Protein AF-A0A3N5HFX5-F1 (afdb_monomer)

Foldseek 3Di:
DVVVLVVLLVVLVVLLVVLVVVLVVLVVVQVVCVVVVHHLPCSVVVSVVSVVVSVVSVVVSCVSVVVPDDDVVVLVPDDPVVSVVVVVVVVVVVVVVVVVCVVVVVVVLVVQVPPADPSGRPHGPND

Radius of gyration: 19.96 Å; Cα contacts (8 Å, |Δi|>4): 68; chains: 1; bounding box: 43×32×56 Å

Mean predicted aligned error: 6.51 Å

pLDDT: mean 88.21, std 6.97, range [56.91, 97.56]

Sequence (127 aa):
MLKLRRLYESALEWIVIVLMTVLAVEVTVGVVFRTIGDSLVWYDEVASILLAWLTFYGSAYAAAKRGHISCPELVAMMAPGPRLAVTILVEVLVIGFFALLGVIGWQVLEVLATDTLVSLPSVPVSF

Secondary structure (DSSP, 8-state):
-HHHHHHHHHHHHHHHHHHHHHHHHHHHHHHHHHHHT---TTHHHHHHHHHHHHHHHHHHHHHHTT-S---HHHHHTS-HHHHHHHHHHHHHHHHHHHHHHHHHHHHHHHHGGG-B-SS-TTSBTT-

Structure (mmCIF, N/CA/C/O backbone):
data_AF-A0A3N5HFX5-F1
#
_entry.id   AF-A0A3N5HFX5-F1
#
loop_
_atom_site.group_PDB
_atom_site.id
_atom_site.type_symbol
_atom_site.label_atom_id
_atom_site.label_alt_id
_atom_site.label_comp_id
_atom_site.label_asym_id
_atom_site.label_entity_id
_atom_site.label_seq_id
_atom_site.pdbx_PDB_ins_code
_atom_site.Cartn_x
_atom_site.Cartn_y
_atom_site.Cartn_z
_atom_site.occupancy
_atom_site.B_iso_or_equiv
_atom_site.auth_seq_id
_atom_site.auth_comp_id
_atom_site.auth_asym_id
_atom_site.auth_atom_id
_atom_site.pdbx_PDB_model_num
ATOM 1 N N . MET A 1 1 ? -24.684 7.394 3.304 1.00 61.44 1 MET A N 1
ATOM 2 C CA . MET A 1 1 ? -23.514 6.715 3.913 1.00 61.44 1 MET A CA 1
ATOM 3 C C . MET A 1 1 ? -23.185 5.381 3.235 1.00 61.44 1 MET A C 1
ATOM 5 O O . MET A 1 1 ? -22.070 5.240 2.756 1.00 61.44 1 MET A O 1
ATOM 9 N N . LEU A 1 2 ? -24.134 4.444 3.080 1.00 73.25 2 LEU A N 1
ATOM 10 C CA . LEU A 1 2 ? -23.868 3.138 2.435 1.00 73.25 2 LEU A CA 1
ATOM 11 C C . LEU A 1 2 ? -23.399 3.222 0.967 1.00 73.25 2 LEU A C 1
ATOM 13 O O . LEU A 1 2 ? -22.537 2.447 0.569 1.00 73.25 2 LEU A O 1
ATOM 17 N N . LYS A 1 3 ? -23.918 4.172 0.172 1.00 84.44 3 LYS A N 1
ATOM 18 C CA . LYS A 1 3 ? -23.484 4.371 -1.227 1.00 84.44 3 LYS A CA 1
ATOM 19 C C . LYS A 1 3 ? -22.012 4.789 -1.338 1.00 84.44 3 LYS A C 1
ATOM 21 O O . LYS A 1 3 ? -21.301 4.239 -2.166 1.00 84.44 3 LYS A O 1
ATOM 26 N N . LEU A 1 4 ? -21.557 5.707 -0.479 1.00 90.00 4 LEU A N 1
ATOM 27 C CA . LEU A 1 4 ? -20.175 6.200 -0.486 1.00 90.00 4 LEU A CA 1
ATOM 28 C C . LEU A 1 4 ? -19.188 5.101 -0.087 1.00 90.00 4 LEU A C 1
ATOM 30 O O . LEU A 1 4 ? -18.173 4.916 -0.745 1.00 90.00 4 LEU A O 1
ATOM 34 N N . ARG A 1 5 ? -19.530 4.323 0.946 1.00 87.62 5 ARG A N 1
ATOM 35 C CA . ARG A 1 5 ? -18.710 3.189 1.377 1.00 87.62 5 ARG A CA 1
ATOM 36 C C . ARG A 1 5 ? -18.582 2.123 0.285 1.00 87.62 5 ARG A C 1
ATOM 38 O O . ARG A 1 5 ? -17.480 1.672 0.016 1.00 87.62 5 ARG A O 1
ATOM 45 N N . ARG A 1 6 ? -19.688 1.761 -0.376 1.00 88.44 6 ARG A N 1
ATOM 46 C CA . ARG A 1 6 ? -19.660 0.801 -1.494 1.00 88.44 6 ARG A CA 1
ATOM 47 C C . ARG A 1 6 ? -18.853 1.315 -2.683 1.00 88.44 6 ARG A C 1
ATOM 49 O O . ARG A 1 6 ? -18.142 0.535 -3.300 1.00 88.44 6 ARG A O 1
ATOM 56 N N . LEU A 1 7 ? -18.960 2.607 -2.992 1.00 92.56 7 LEU A N 1
ATOM 57 C CA . LEU A 1 7 ? -18.168 3.224 -4.053 1.00 92.56 7 LEU A CA 1
ATOM 58 C C . LEU A 1 7 ? -16.670 3.164 -3.728 1.00 92.56 7 LEU A C 1
ATOM 60 O O . LEU A 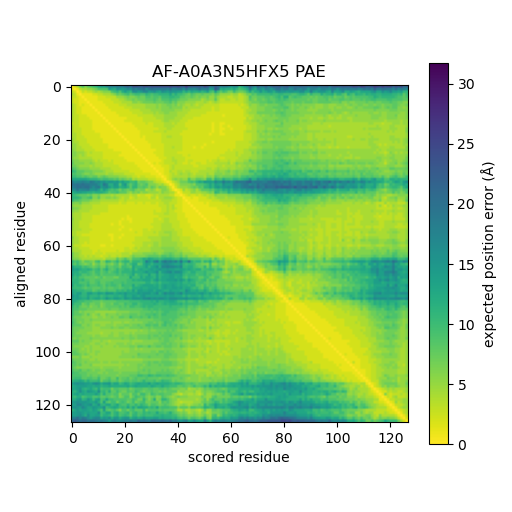1 7 ? -15.890 2.757 -4.578 1.00 92.56 7 LEU A O 1
ATOM 64 N N . TYR A 1 8 ? -16.288 3.514 -2.498 1.00 91.88 8 TYR A N 1
ATOM 65 C CA . TYR A 1 8 ? -14.904 3.438 -2.028 1.00 91.88 8 TYR A CA 1
ATOM 66 C C . TYR A 1 8 ? -14.349 2.009 -2.084 1.00 91.88 8 TYR A C 1
ATOM 68 O O . TYR A 1 8 ? -13.281 1.790 -2.648 1.00 91.88 8 TYR A O 1
ATOM 76 N N . GLU A 1 9 ? -15.097 1.031 -1.565 1.00 92.69 9 GLU A N 1
ATOM 77 C CA . GLU A 1 9 ? -14.712 -0.384 -1.616 1.00 92.69 9 GLU A CA 1
ATOM 78 C C . GLU A 1 9 ? -14.556 -0.878 -3.060 1.00 92.69 9 GLU A C 1
ATOM 80 O O . GLU A 1 9 ? -13.568 -1.534 -3.366 1.00 92.69 9 GLU A O 1
ATOM 85 N N . SER A 1 10 ? -15.485 -0.527 -3.955 1.00 93.38 10 SER A N 1
ATOM 86 C CA . SER A 1 10 ? -15.426 -0.934 -5.363 1.00 93.38 10 SER A CA 1
ATOM 87 C C . SER A 1 10 ? -14.284 -0.257 -6.125 1.00 93.38 10 SER A C 1
ATOM 89 O O . SER A 1 10 ? -13.651 -0.898 -6.958 1.00 93.38 10 SER A O 1
ATOM 91 N N . ALA A 1 11 ? -13.985 1.012 -5.837 1.00 95.12 11 ALA A N 1
ATOM 92 C CA . ALA A 1 11 ? -12.851 1.710 -6.436 1.00 95.12 11 ALA A CA 1
ATOM 93 C C . ALA A 1 11 ? -11.519 1.065 -6.023 1.00 95.12 11 ALA A C 1
ATOM 95 O O . ALA A 1 11 ? -10.695 0.764 -6.881 1.00 95.12 11 ALA A O 1
ATOM 96 N N . LEU A 1 12 ? -11.339 0.796 -4.726 1.00 94.31 12 LEU A N 1
ATOM 97 C CA . LEU A 1 12 ? -10.178 0.073 -4.202 1.00 94.31 12 LEU A CA 1
ATOM 98 C C . LEU A 1 12 ? -10.037 -1.319 -4.818 1.00 94.31 12 LEU A C 1
ATOM 100 O O . LEU A 1 12 ? -8.942 -1.705 -5.210 1.00 94.31 12 LEU A O 1
ATOM 104 N N . GLU A 1 13 ? -11.142 -2.056 -4.923 1.00 95.25 13 GLU A N 1
ATOM 105 C CA . GLU A 1 13 ? -11.172 -3.384 -5.534 1.00 95.25 13 GLU A CA 1
ATOM 106 C C . GLU A 1 13 ? -10.660 -3.343 -6.977 1.00 95.25 13 GLU A C 1
ATOM 108 O O . GLU A 1 13 ? -9.744 -4.086 -7.326 1.00 95.25 13 GLU A O 1
ATOM 113 N N . TRP A 1 14 ? -11.180 -2.424 -7.796 1.00 97.12 14 TRP A N 1
ATOM 114 C CA . TRP A 1 14 ? -10.726 -2.253 -9.176 1.00 97.12 14 TRP A CA 1
ATOM 115 C C . TRP A 1 14 ? -9.261 -1.823 -9.271 1.00 97.12 14 TRP A C 1
ATOM 117 O O . TRP A 1 14 ? -8.533 -2.368 -10.096 1.00 97.12 14 TRP A O 1
ATOM 127 N N . ILE A 1 15 ? -8.807 -0.900 -8.416 1.00 96.25 15 ILE A N 1
ATOM 128 C CA . ILE A 1 15 ? -7.400 -0.473 -8.367 1.00 96.25 15 ILE A CA 1
ATOM 129 C C . ILE A 1 15 ? -6.486 -1.667 -8.068 1.00 96.25 15 ILE A C 1
ATOM 131 O O . ILE A 1 15 ? -5.503 -1.877 -8.773 1.00 96.25 15 ILE A O 1
ATOM 135 N N 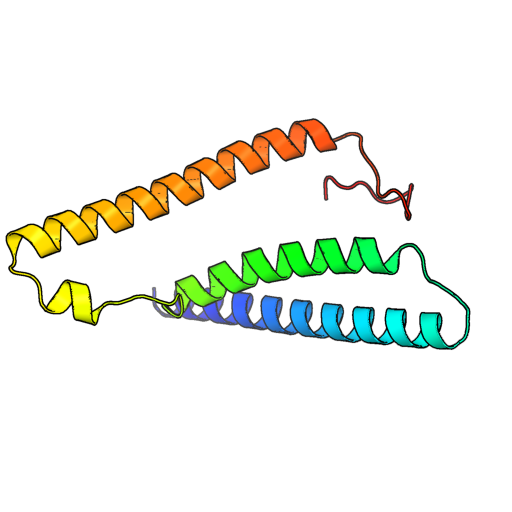. VAL A 1 16 ? -6.827 -2.482 -7.067 1.00 96.06 16 VAL A N 1
ATOM 136 C CA . VAL A 1 16 ? -6.041 -3.663 -6.680 1.00 96.06 16 VAL A CA 1
ATOM 137 C C . VAL A 1 16 ? -6.029 -4.713 -7.789 1.00 96.06 16 VAL A C 1
ATOM 139 O O . VAL A 1 16 ? -4.972 -5.266 -8.079 1.00 96.06 16 VAL A O 1
ATOM 142 N N . ILE A 1 17 ? -7.166 -4.971 -8.443 1.00 97.00 17 ILE A N 1
ATOM 143 C CA . ILE A 1 17 ? -7.242 -5.909 -9.575 1.00 97.00 17 ILE A CA 1
ATOM 144 C C . ILE A 1 17 ? -6.341 -5.443 -10.721 1.00 97.00 17 ILE A C 1
ATOM 146 O O . ILE A 1 17 ? -5.587 -6.247 -11.272 1.00 97.00 17 ILE A O 1
ATOM 150 N N . VAL A 1 18 ? -6.391 -4.154 -11.068 1.00 97.44 18 VAL A N 1
ATOM 151 C CA . VAL A 1 18 ? -5.555 -3.581 -12.129 1.00 97.44 18 VAL A CA 1
ATOM 152 C C . VAL A 1 18 ? -4.080 -3.677 -11.754 1.00 97.44 18 VAL A C 1
ATOM 154 O O . VAL A 1 18 ? -3.311 -4.229 -12.533 1.00 97.44 18 VAL A O 1
ATOM 157 N N . LEU A 1 19 ? -3.688 -3.231 -10.557 1.00 96.06 19 LEU A N 1
ATOM 158 C CA . LEU A 1 19 ? -2.301 -3.300 -10.086 1.00 96.06 19 LEU A CA 1
ATOM 159 C C . LEU A 1 19 ? -1.767 -4.735 -10.069 1.00 96.06 19 LEU A C 1
ATOM 161 O O . LEU A 1 19 ? -0.677 -4.983 -10.570 1.00 96.06 19 LEU A O 1
ATOM 165 N N . MET A 1 20 ? -2.548 -5.688 -9.553 1.00 96.81 20 MET A N 1
ATOM 166 C CA . MET A 1 20 ? -2.182 -7.105 -9.529 1.00 96.81 20 MET A CA 1
ATOM 167 C C . MET A 1 20 ? -1.997 -7.662 -10.943 1.00 96.81 20 MET A C 1
ATOM 169 O O . MET A 1 20 ? -1.037 -8.379 -11.208 1.00 96.81 20 MET A O 1
ATOM 173 N N . THR A 1 21 ? -2.909 -7.326 -11.858 1.00 97.56 21 THR A N 1
ATOM 174 C CA . THR A 1 21 ? -2.844 -7.794 -13.248 1.00 97.56 21 THR A CA 1
ATOM 175 C C . THR A 1 21 ? -1.631 -7.210 -13.962 1.00 97.56 21 THR A C 1
ATOM 177 O O . THR A 1 21 ? -0.902 -7.947 -14.620 1.00 97.56 21 THR A O 1
ATOM 180 N N . VAL A 1 22 ? -1.392 -5.904 -13.810 1.00 96.69 22 VAL A N 1
ATOM 181 C CA . VAL A 1 22 ? -0.242 -5.217 -14.407 1.00 96.69 22 VAL A CA 1
ATOM 182 C C . VAL A 1 22 ? 1.052 -5.811 -13.869 1.00 96.69 22 VAL A C 1
ATOM 184 O O . VAL A 1 22 ? 1.865 -6.249 -14.673 1.00 96.69 22 VAL A O 1
ATOM 187 N N . LEU A 1 23 ? 1.200 -5.930 -12.546 1.00 95.44 23 LEU A N 1
ATOM 188 C CA . LEU A 1 23 ? 2.378 -6.531 -11.921 1.00 95.44 23 LEU A CA 1
ATOM 189 C C . LEU A 1 23 ? 2.611 -7.966 -12.420 1.00 95.44 23 LEU A C 1
ATOM 191 O O . LEU A 1 23 ? 3.721 -8.314 -12.803 1.00 95.44 23 LEU A O 1
ATOM 195 N N . ALA A 1 24 ? 1.572 -8.803 -12.476 1.00 96.12 24 ALA A N 1
ATOM 196 C CA . ALA A 1 24 ? 1.703 -10.182 -12.947 1.00 96.12 24 ALA A CA 1
ATOM 197 C C . ALA A 1 24 ? 2.144 -10.269 -14.419 1.00 96.12 24 ALA A C 1
ATOM 199 O O . ALA A 1 24 ? 2.997 -11.092 -14.764 1.00 96.12 24 ALA A O 1
ATOM 200 N N . VAL A 1 25 ? 1.576 -9.428 -15.290 1.00 96.00 25 VAL A N 1
ATOM 201 C CA . VAL A 1 25 ? 1.966 -9.351 -16.705 1.00 96.00 25 VAL A CA 1
ATOM 202 C C . VAL A 1 25 ? 3.405 -8.878 -16.829 1.00 96.00 25 VAL A C 1
ATOM 204 O O . VAL A 1 25 ? 4.190 -9.505 -17.535 1.00 96.00 25 VAL A O 1
ATOM 207 N N . GLU A 1 26 ? 3.755 -7.812 -16.122 1.00 94.00 26 GLU A N 1
ATOM 208 C CA . GLU A 1 26 ? 5.090 -7.237 -16.125 1.00 94.00 26 GLU A CA 1
ATOM 209 C C . GLU A 1 26 ? 6.133 -8.285 -15.713 1.00 94.00 26 GLU A C 1
ATOM 211 O O . GLU A 1 26 ? 7.082 -8.535 -16.457 1.00 94.00 26 GLU A O 1
ATOM 216 N N . VAL A 1 27 ? 5.883 -8.996 -14.604 1.00 92.94 27 VAL A N 1
ATOM 217 C CA . VAL A 1 27 ? 6.750 -10.075 -14.104 1.00 92.94 27 VAL A CA 1
ATOM 218 C C . VAL A 1 27 ? 6.906 -11.196 -15.103 1.00 92.94 27 VAL A C 1
ATOM 220 O O . VAL A 1 27 ? 8.016 -11.669 -15.354 1.00 92.94 27 VAL A O 1
ATOM 223 N N . THR A 1 28 ? 5.805 -11.596 -15.726 1.00 93.62 28 THR A N 1
ATOM 224 C CA . THR A 1 28 ? 5.836 -12.633 -16.752 1.00 93.62 28 THR A CA 1
ATOM 225 C C . THR A 1 28 ? 6.687 -12.197 -17.945 1.00 93.62 28 THR A C 1
ATOM 227 O O . THR A 1 28 ? 7.515 -12.975 -18.419 1.00 93.62 28 THR A O 1
ATOM 230 N N . VAL A 1 29 ? 6.543 -10.950 -18.405 1.00 92.06 29 VAL A N 1
ATOM 231 C CA . VAL A 1 29 ? 7.347 -10.391 -19.501 1.00 92.06 29 VAL A CA 1
ATOM 232 C C . VAL A 1 29 ? 8.826 -10.354 -19.117 1.00 92.06 29 VAL A C 1
ATOM 234 O O . VAL A 1 29 ? 9.657 -10.855 -19.875 1.00 92.06 29 VAL A O 1
ATOM 237 N N . GLY A 1 30 ? 9.160 -9.845 -17.930 1.00 89.12 30 GLY A N 1
ATOM 238 C CA . GLY A 1 30 ? 10.534 -9.801 -17.431 1.00 89.12 30 GLY A CA 1
ATOM 239 C C . GLY A 1 30 ? 11.198 -11.180 -17.406 1.00 89.12 30 GLY A C 1
ATOM 240 O O . GLY A 1 30 ? 12.333 -11.338 -17.865 1.00 89.12 30 GLY A O 1
ATOM 241 N N . VAL A 1 31 ? 10.471 -12.206 -16.950 1.00 90.62 31 VAL A N 1
ATOM 242 C CA . VAL A 1 31 ? 10.951 -13.597 -16.942 1.00 90.62 31 VAL A CA 1
ATOM 243 C C . VAL A 1 31 ? 11.148 -14.130 -18.363 1.00 90.62 31 VAL A C 1
ATOM 245 O O . VAL A 1 31 ? 12.201 -14.699 -18.645 1.00 90.62 31 VAL A O 1
ATOM 248 N N . VAL A 1 32 ? 10.190 -13.927 -19.273 1.00 91.56 32 VAL A N 1
ATOM 249 C CA . VAL A 1 32 ? 10.290 -14.407 -20.665 1.00 91.56 32 VAL A CA 1
ATOM 250 C C . VAL A 1 32 ? 11.512 -13.819 -21.362 1.00 91.56 32 VAL A C 1
ATOM 252 O O . VAL A 1 32 ? 12.315 -14.569 -21.917 1.00 91.56 32 VAL A O 1
ATOM 255 N N . PHE A 1 33 ? 11.708 -12.505 -21.290 1.00 88.75 33 PHE A N 1
ATOM 256 C CA . PHE A 1 33 ? 12.884 -11.877 -21.889 1.00 88.75 33 PHE A CA 1
ATOM 257 C C . PHE A 1 33 ? 14.174 -12.435 -21.287 1.00 88.75 33 PHE A C 1
ATOM 259 O O . PHE A 1 33 ? 15.060 -12.873 -22.026 1.00 88.75 33 PHE A O 1
ATOM 266 N N . ARG A 1 34 ? 14.229 -12.563 -19.954 1.00 87.81 34 ARG A N 1
ATOM 267 C CA . ARG A 1 34 ? 15.397 -13.118 -19.263 1.00 87.81 34 ARG A CA 1
ATOM 268 C C . ARG A 1 34 ? 15.727 -14.546 -19.698 1.00 87.81 34 ARG A C 1
ATOM 270 O O . ARG A 1 34 ? 16.902 -14.899 -19.744 1.00 87.81 34 ARG A O 1
ATOM 277 N N . THR A 1 35 ? 14.727 -15.358 -20.047 1.00 86.88 35 THR A N 1
ATOM 278 C CA . THR A 1 35 ? 14.959 -16.714 -20.576 1.00 86.88 35 THR A CA 1
ATOM 279 C C . THR A 1 35 ? 15.514 -16.742 -22.002 1.00 86.88 35 THR A C 1
ATOM 281 O O . THR A 1 35 ? 16.186 -17.705 -22.358 1.00 86.88 35 THR A O 1
ATOM 284 N N . ILE A 1 36 ? 15.279 -15.699 -22.805 1.00 89.69 36 ILE A N 1
ATOM 285 C CA . ILE A 1 36 ? 15.748 -15.597 -24.201 1.00 89.69 36 ILE A CA 1
ATOM 286 C C . ILE A 1 36 ? 17.167 -14.991 -24.277 1.00 89.69 36 ILE A C 1
ATOM 288 O O . ILE A 1 36 ? 17.814 -15.047 -25.320 1.00 89.69 36 ILE A O 1
ATOM 292 N N . GLY A 1 37 ? 17.697 -14.496 -23.154 1.00 81.62 37 GLY A N 1
ATOM 293 C CA . GLY A 1 37 ? 19.054 -13.950 -23.040 1.00 81.62 37 GLY A CA 1
ATOM 294 C C . GLY A 1 37 ? 19.113 -12.422 -23.014 1.00 81.62 37 GLY A C 1
ATOM 295 O O . GLY A 1 37 ? 20.176 -11.874 -22.735 1.00 81.62 37 GLY A O 1
ATOM 296 N N . ASP A 1 38 ? 17.977 -11.748 -23.210 1.00 76.25 38 ASP A N 1
ATOM 297 C CA . ASP A 1 38 ? 17.846 -10.297 -23.073 1.00 76.25 38 ASP A CA 1
ATOM 298 C C . ASP A 1 38 ? 17.275 -9.947 -21.693 1.00 76.25 38 ASP A C 1
ATOM 300 O O . ASP A 1 38 ? 16.238 -10.457 -21.285 1.00 76.25 38 ASP A O 1
ATOM 304 N N . SER A 1 39 ? 17.913 -9.054 -20.937 1.00 75.06 39 SER A N 1
ATOM 305 C CA . SER A 1 39 ? 17.358 -8.585 -19.659 1.00 75.06 39 SER A CA 1
ATOM 306 C C . SER A 1 39 ? 16.882 -7.142 -19.765 1.00 75.06 39 SER A C 1
ATOM 308 O O . SER A 1 39 ? 17.703 -6.239 -19.934 1.00 75.06 39 SER A O 1
ATOM 310 N N . LEU A 1 40 ? 15.578 -6.906 -19.593 1.00 79.75 40 LEU A N 1
ATOM 311 C CA . LEU A 1 40 ? 15.076 -5.555 -19.345 1.00 79.75 40 LEU A CA 1
ATOM 312 C C . LEU A 1 40 ? 15.496 -5.143 -17.935 1.00 79.75 40 LEU A C 1
ATOM 314 O O . LEU A 1 40 ? 14.948 -5.629 -16.953 1.00 79.75 40 LEU A O 1
ATOM 318 N N . VAL A 1 41 ? 16.490 -4.264 -17.845 1.00 80.94 41 VAL A N 1
ATOM 319 C CA . VAL A 1 41 ? 17.066 -3.827 -16.563 1.00 80.94 41 VAL A CA 1
ATOM 320 C C . VAL A 1 41 ? 16.037 -3.064 -15.717 1.00 80.94 41 VAL A C 1
ATOM 322 O O . VAL A 1 41 ? 15.993 -3.231 -14.507 1.00 80.94 41 VAL A O 1
ATOM 325 N N . TRP A 1 42 ? 15.144 -2.308 -16.359 1.00 85.56 42 TRP A N 1
ATOM 326 C CA . TRP A 1 42 ? 14.128 -1.489 -15.687 1.00 85.56 42 TRP A CA 1
ATOM 327 C C . TRP A 1 42 ? 12.953 -2.271 -15.097 1.00 85.56 42 TRP A C 1
ATOM 329 O O . TRP A 1 42 ? 12.234 -1.739 -14.255 1.00 85.56 42 TRP A O 1
ATOM 339 N N . TYR A 1 43 ? 12.736 -3.509 -15.541 1.00 87.88 43 TYR A N 1
ATOM 340 C CA . TYR A 1 43 ? 11.568 -4.292 -15.147 1.00 87.88 43 TYR A CA 1
ATOM 341 C C . TYR A 1 43 ? 11.539 -4.558 -13.625 1.00 87.88 43 TYR A C 1
ATOM 343 O O . TYR A 1 43 ? 10.487 -4.494 -13.002 1.00 87.88 43 TYR A O 1
ATOM 351 N N . ASP A 1 44 ? 12.695 -4.798 -12.999 1.00 84.94 44 ASP A N 1
ATOM 352 C CA . ASP A 1 44 ? 12.761 -5.060 -11.553 1.00 84.94 44 ASP A CA 1
ATOM 353 C C . ASP A 1 44 ? 12.356 -3.828 -10.719 1.00 84.94 44 ASP A C 1
ATOM 355 O O . ASP A 1 44 ? 11.609 -3.936 -9.745 1.00 84.94 44 ASP A O 1
ATOM 359 N N . GLU A 1 45 ? 12.768 -2.633 -11.155 1.00 88.75 45 GLU A N 1
ATOM 360 C CA . GLU A 1 45 ? 12.412 -1.372 -10.498 1.00 88.75 45 GLU A CA 1
ATOM 361 C C . GLU A 1 45 ? 10.918 -1.074 -10.617 1.00 88.75 45 GLU A C 1
ATOM 363 O O . GLU A 1 45 ? 10.269 -0.746 -9.621 1.00 88.75 45 GLU A O 1
ATOM 368 N N . VAL A 1 46 ? 10.352 -1.225 -11.815 1.00 90.12 46 VAL A N 1
ATOM 369 C CA . VAL A 1 46 ? 8.929 -0.959 -12.052 1.00 90.12 46 VAL A CA 1
ATOM 370 C C . VAL A 1 46 ? 8.055 -1.975 -11.306 1.00 90.12 46 VAL A C 1
ATOM 372 O O . VAL A 1 46 ? 7.107 -1.564 -10.628 1.00 90.12 46 VAL A O 1
ATOM 375 N N . ALA A 1 47 ? 8.442 -3.253 -11.284 1.00 91.81 47 ALA A N 1
ATOM 376 C CA . ALA A 1 47 ? 7.780 -4.274 -10.478 1.00 91.81 47 ALA A CA 1
ATOM 377 C C . ALA A 1 47 ? 7.831 -3.954 -8.976 1.00 91.81 47 ALA A C 1
ATOM 379 O O . ALA A 1 47 ? 6.835 -4.135 -8.270 1.00 91.81 47 ALA A O 1
ATOM 380 N N . SER A 1 48 ? 8.958 -3.437 -8.472 1.00 90.56 48 SER A N 1
ATOM 381 C CA . SER A 1 48 ? 9.094 -3.044 -7.063 1.00 90.56 48 SER A CA 1
ATOM 382 C C . SER A 1 48 ? 8.154 -1.890 -6.683 1.00 90.56 48 SER A C 1
ATOM 384 O O . SER A 1 48 ? 7.497 -1.942 -5.638 1.00 90.56 48 SER A O 1
ATOM 386 N N . ILE A 1 49 ? 8.002 -0.895 -7.565 1.00 90.69 49 ILE A N 1
ATOM 387 C CA . ILE A 1 49 ? 7.091 0.242 -7.375 1.00 90.69 49 ILE A CA 1
ATOM 388 C C . ILE A 1 49 ? 5.634 -0.221 -7.449 1.00 90.69 49 ILE A C 1
ATOM 390 O O . ILE A 1 49 ? 4.822 0.130 -6.589 1.00 90.69 49 ILE A O 1
ATOM 394 N N . LEU A 1 50 ? 5.290 -1.047 -8.439 1.00 92.75 50 LEU A N 1
ATOM 395 C CA . LEU A 1 50 ? 3.946 -1.608 -8.575 1.00 92.75 50 LEU A CA 1
ATOM 396 C C . LEU A 1 50 ? 3.570 -2.473 -7.373 1.00 92.75 50 LEU A C 1
ATOM 398 O O . LEU A 1 50 ? 2.444 -2.380 -6.883 1.00 92.75 50 LEU A O 1
ATOM 402 N N . LEU A 1 51 ? 4.508 -3.267 -6.855 1.00 94.25 51 LEU A N 1
ATOM 403 C CA . LEU A 1 51 ? 4.310 -4.055 -5.644 1.00 94.25 51 LEU A CA 1
ATOM 404 C C . LEU A 1 51 ? 4.097 -3.165 -4.412 1.00 94.25 51 LEU A C 1
ATOM 406 O O . LEU A 1 51 ? 3.225 -3.467 -3.590 1.00 94.25 51 LEU A O 1
ATOM 410 N N . ALA A 1 52 ? 4.839 -2.060 -4.283 1.00 92.44 52 ALA A N 1
ATOM 411 C CA . ALA A 1 52 ? 4.639 -1.097 -3.200 1.00 92.44 52 ALA A CA 1
ATOM 412 C C . ALA A 1 52 ? 3.219 -0.507 -3.241 1.00 92.44 52 ALA A C 1
ATOM 414 O O . ALA A 1 52 ? 2.485 -0.576 -2.250 1.00 92.44 52 ALA A O 1
ATOM 415 N N . TRP A 1 53 ? 2.777 -0.027 -4.407 1.00 93.75 53 TRP A N 1
ATOM 416 C CA . TRP A 1 53 ? 1.415 0.482 -4.599 1.00 93.75 53 TRP A CA 1
ATOM 417 C C . TRP A 1 53 ? 0.343 -0.581 -4.349 1.00 93.75 53 TRP A C 1
ATOM 419 O O . TRP A 1 53 ? -0.642 -0.316 -3.653 1.00 93.75 53 TRP A O 1
ATOM 429 N N . LEU A 1 54 ? 0.540 -1.798 -4.859 1.00 95.25 54 LEU A N 1
ATOM 430 C CA . LEU A 1 54 ? -0.358 -2.927 -4.627 1.00 95.25 54 LEU A CA 1
ATOM 431 C C . LEU A 1 54 ? -0.481 -3.251 -3.133 1.00 95.25 54 LEU A C 1
ATOM 433 O O . LEU A 1 54 ? -1.575 -3.552 -2.663 1.00 95.25 54 LEU A O 1
ATOM 437 N N . THR A 1 55 ? 0.608 -3.142 -2.372 1.00 93.19 55 THR A N 1
ATOM 438 C CA . THR A 1 55 ? 0.612 -3.386 -0.924 1.00 93.19 55 THR A CA 1
ATOM 439 C C . THR A 1 55 ? -0.181 -2.315 -0.172 1.00 93.19 55 THR A C 1
ATOM 441 O O . THR A 1 55 ? -1.007 -2.640 0.689 1.00 93.19 55 THR A O 1
ATOM 444 N N . PHE A 1 56 ? -0.007 -1.035 -0.513 1.00 91.25 56 PHE A N 1
ATOM 445 C CA . PHE A 1 56 ? -0.749 0.055 0.129 1.00 91.25 56 PHE A CA 1
ATOM 446 C C . PHE A 1 56 ? -2.244 0.024 -0.211 1.00 91.25 56 PHE A C 1
ATOM 448 O O . PHE A 1 56 ? -3.082 0.048 0.692 1.00 91.25 56 PHE A O 1
ATOM 455 N N . TYR A 1 57 ? -2.611 -0.106 -1.488 1.00 93.94 57 TYR A N 1
ATOM 456 C CA . TYR A 1 57 ? -4.024 -0.194 -1.871 1.00 93.94 57 TYR A CA 1
ATOM 457 C C . TYR A 1 57 ? -4.666 -1.518 -1.445 1.00 93.94 57 TYR A C 1
ATOM 459 O O . TYR A 1 57 ? -5.821 -1.533 -1.017 1.00 93.94 57 TYR A O 1
ATOM 467 N N . GLY A 1 58 ? -3.917 -2.621 -1.490 1.00 92.94 58 GLY A N 1
ATOM 468 C CA . GLY A 1 58 ? -4.356 -3.933 -1.021 1.00 92.94 58 GLY A CA 1
ATOM 469 C C . GLY A 1 58 ? -4.635 -3.950 0.480 1.00 92.94 58 GLY A C 1
ATOM 470 O O . GLY A 1 58 ? -5.685 -4.438 0.898 1.00 92.94 58 GLY A O 1
ATOM 471 N N . SER A 1 59 ? -3.759 -3.353 1.293 1.00 90.62 59 SER A N 1
ATOM 472 C CA . SER A 1 59 ? -3.987 -3.214 2.739 1.00 90.62 59 SER A CA 1
ATOM 473 C C . SER A 1 59 ? -5.167 -2.286 3.047 1.00 90.62 59 SER A C 1
ATOM 475 O O . SER A 1 59 ? -5.997 -2.622 3.894 1.00 90.62 59 SER A O 1
ATOM 477 N N . ALA A 1 60 ? -5.335 -1.179 2.315 1.00 91.00 60 ALA A N 1
ATOM 478 C CA . ALA A 1 60 ? -6.508 -0.312 2.447 1.00 91.00 60 ALA A CA 1
ATOM 479 C C . ALA A 1 60 ? -7.819 -1.046 2.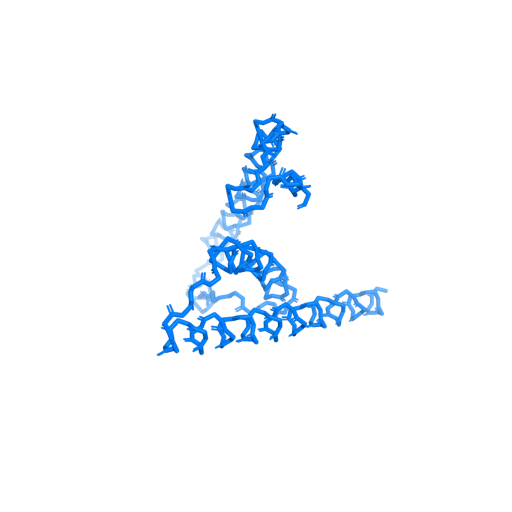095 1.00 91.00 60 ALA A C 1
ATOM 481 O O . ALA A 1 60 ? -8.800 -0.966 2.841 1.00 91.00 60 ALA A O 1
ATOM 482 N N . TYR A 1 61 ? -7.833 -1.825 1.007 1.00 92.44 61 TYR A N 1
ATOM 483 C CA . TYR A 1 61 ? -8.972 -2.663 0.625 1.00 92.44 61 TYR A CA 1
ATOM 484 C C . TYR A 1 61 ? -9.276 -3.739 1.678 1.00 92.44 61 TYR A C 1
ATOM 486 O O . TYR A 1 61 ? -10.428 -3.901 2.096 1.00 92.44 61 TYR A O 1
ATOM 494 N N . ALA A 1 62 ? -8.244 -4.429 2.174 1.00 89.50 62 ALA A N 1
ATOM 495 C CA . ALA A 1 62 ? -8.370 -5.419 3.238 1.00 89.50 62 ALA A CA 1
ATOM 496 C C . ALA A 1 62 ? -8.913 -4.796 4.533 1.00 89.50 62 ALA A C 1
ATOM 498 O O . ALA A 1 62 ? -9.793 -5.375 5.170 1.00 89.50 62 ALA A O 1
ATOM 499 N N . ALA A 1 63 ? -8.471 -3.591 4.905 1.00 86.38 63 ALA A N 1
ATOM 500 C CA . ALA A 1 63 ? -9.015 -2.855 6.044 1.00 86.38 63 ALA A CA 1
ATOM 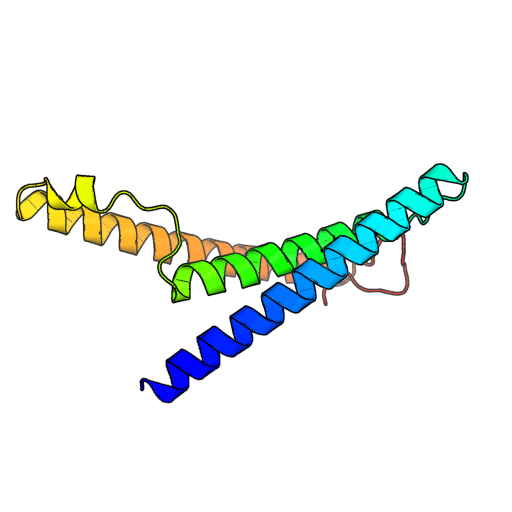501 C C . ALA A 1 63 ? -10.503 -2.517 5.851 1.00 86.38 63 ALA A C 1
ATOM 503 O O . ALA 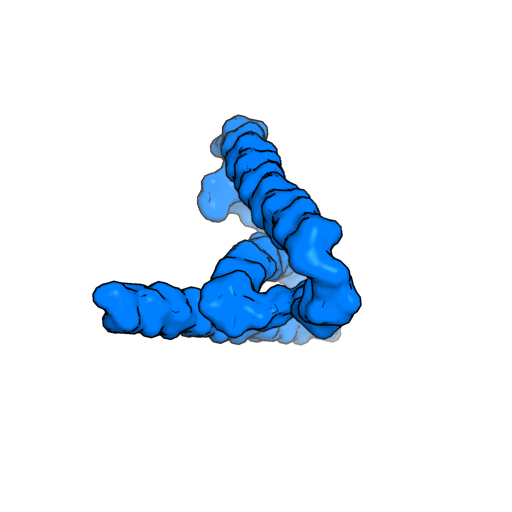A 1 63 ? -11.310 -2.776 6.747 1.00 86.38 63 ALA A O 1
ATOM 504 N N . ALA A 1 64 ? -10.894 -2.023 4.671 1.00 86.75 64 ALA A N 1
ATOM 505 C CA . ALA A 1 64 ? -12.284 -1.671 4.363 1.00 86.75 64 ALA A CA 1
ATOM 506 C C . ALA A 1 64 ? -13.239 -2.880 4.446 1.00 86.75 64 ALA A C 1
ATOM 508 O O . ALA A 1 64 ? -14.368 -2.764 4.940 1.00 86.75 64 ALA A O 1
ATOM 509 N N . LYS A 1 65 ? -12.767 -4.060 4.023 1.00 85.81 65 LYS A N 1
ATOM 510 C CA . LYS A 1 65 ? -13.502 -5.335 4.088 1.00 85.81 65 LYS A CA 1
ATOM 511 C C . LYS A 1 65 ? -13.370 -6.055 5.436 1.00 85.81 65 LYS A C 1
ATOM 513 O O . LYS A 1 65 ? -13.984 -7.104 5.604 1.00 85.81 65 LYS A O 1
ATOM 518 N N . ARG A 1 66 ? -12.614 -5.506 6.400 1.00 81.31 66 ARG A N 1
ATOM 519 C CA . ARG A 1 66 ? -12.241 -6.172 7.668 1.00 81.31 66 ARG A CA 1
ATOM 520 C C . ARG A 1 66 ? -11.559 -7.534 7.454 1.00 81.31 66 ARG A C 1
ATOM 522 O O . ARG A 1 66 ? -11.735 -8.449 8.247 1.00 81.31 66 ARG A O 1
ATOM 529 N N . GLY A 1 67 ? -10.796 -7.657 6.371 1.00 78.19 67 GLY A N 1
ATOM 530 C CA . GLY A 1 67 ? -10.052 -8.855 5.986 1.00 78.19 67 GLY A CA 1
ATOM 531 C C . GLY A 1 67 ? -8.639 -8.942 6.567 1.00 78.19 67 GLY A C 1
ATOM 532 O O . GLY A 1 67 ? -7.953 -9.926 6.311 1.00 78.19 67 GLY A O 1
ATOM 533 N N . HIS A 1 68 ? -8.184 -7.946 7.339 1.00 81.81 68 HIS A N 1
ATOM 534 C CA . HIS A 1 68 ? -6.934 -8.082 8.088 1.00 81.81 68 HIS A CA 1
ATOM 535 C C . HIS A 1 68 ? -7.059 -9.229 9.091 1.00 81.81 68 HIS A C 1
ATOM 537 O O . HIS A 1 68 ? -8.008 -9.274 9.882 1.00 81.81 68 HIS A O 1
ATOM 543 N N . ILE A 1 69 ? -6.088 -10.144 9.047 1.00 77.44 69 ILE A N 1
ATOM 544 C CA . ILE A 1 69 ? -6.011 -11.283 9.960 1.00 77.44 69 ILE A CA 1
ATOM 545 C C . ILE A 1 69 ? -6.040 -10.733 11.382 1.00 77.44 69 ILE A C 1
ATOM 547 O O . ILE A 1 69 ? -5.145 -10.016 11.821 1.00 77.44 69 ILE A O 1
ATOM 551 N N . SER A 1 70 ? -7.121 -11.041 12.077 1.00 75.69 70 SER A N 1
ATOM 552 C CA . SER A 1 70 ? -7.372 -10.618 13.442 1.00 75.69 70 SER A CA 1
ATOM 553 C C . SER A 1 70 ? -7.808 -11.839 14.238 1.00 75.69 70 SER A C 1
ATOM 555 O O . SER A 1 70 ? -8.336 -12.799 13.680 1.00 75.69 70 SER A O 1
ATOM 557 N N . CYS A 1 71 ? -7.585 -11.806 15.550 1.00 81.06 71 CYS A N 1
ATOM 558 C CA . CYS A 1 71 ? -7.999 -12.865 16.469 1.00 81.06 71 CYS A CA 1
ATOM 559 C C . CYS A 1 71 ? -9.190 -12.382 17.314 1.00 81.06 71 CYS A C 1
ATOM 561 O O . CYS A 1 71 ? -9.042 -12.200 18.526 1.00 81.06 71 CYS A O 1
ATOM 563 N N . PRO A 1 72 ? -10.367 -12.113 16.708 1.00 80.19 72 PRO A N 1
ATOM 564 C CA . PRO A 1 72 ? -11.503 -11.542 17.428 1.00 80.19 72 PRO A CA 1
ATOM 565 C C . PRO A 1 72 ? -12.016 -12.478 18.526 1.00 80.19 72 PRO A C 1
ATOM 567 O O . PRO A 1 72 ? -12.478 -12.003 19.560 1.00 80.19 72 PRO A O 1
ATOM 570 N N . GLU A 1 73 ? -11.886 -13.795 18.341 1.00 83.19 73 GLU A N 1
ATOM 571 C CA . GLU A 1 73 ? -12.298 -14.794 19.331 1.00 83.19 73 GLU A CA 1
ATOM 572 C C . GLU A 1 73 ? -11.503 -14.680 20.634 1.00 83.19 73 GLU A C 1
ATOM 574 O O . GLU A 1 73 ? -12.090 -14.711 21.713 1.00 83.19 73 GLU A O 1
ATOM 579 N N . LEU A 1 74 ? 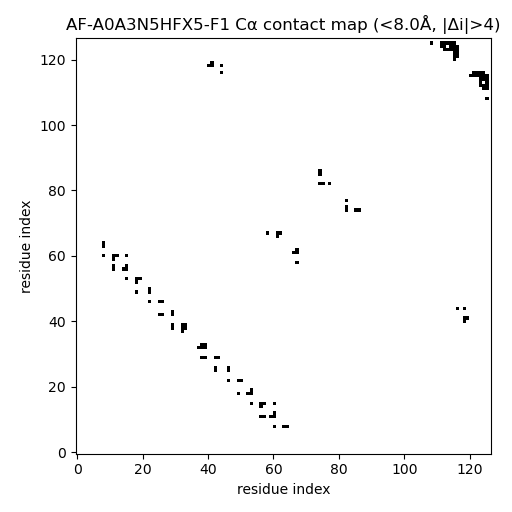-10.191 -14.434 20.551 1.00 84.38 74 LEU A N 1
ATOM 580 C CA . LEU A 1 74 ? -9.342 -14.255 21.731 1.00 84.38 74 LEU A CA 1
ATOM 581 C C . LEU A 1 74 ? -9.807 -13.061 22.577 1.00 84.38 74 LEU A C 1
ATOM 583 O O . LEU A 1 74 ? -9.874 -13.147 23.801 1.00 84.38 74 LEU A O 1
ATOM 587 N N . VAL A 1 75 ? -10.173 -11.958 21.919 1.00 84.62 75 VAL A N 1
ATOM 588 C CA . VAL A 1 75 ? -10.697 -10.754 22.581 1.00 84.62 75 VAL A CA 1
ATOM 589 C C . VAL A 1 75 ? -12.109 -10.998 23.127 1.00 84.62 75 VAL A C 1
ATOM 591 O O . VAL A 1 75 ? -12.459 -10.491 24.193 1.00 84.62 75 VAL A O 1
ATOM 594 N N . ALA A 1 76 ? -12.924 -11.798 22.435 1.00 85.50 76 ALA A N 1
ATOM 595 C CA . ALA A 1 76 ? -14.275 -12.149 22.868 1.00 85.50 76 ALA A CA 1
ATOM 596 C C . ALA A 1 76 ? -14.300 -13.048 24.118 1.00 85.50 76 ALA A C 1
ATOM 598 O O . ALA A 1 76 ? -15.241 -12.950 24.904 1.00 85.50 76 ALA A O 1
ATOM 599 N N . MET A 1 77 ? -13.268 -13.873 24.333 1.00 88.88 77 MET A N 1
ATOM 600 C CA . MET A 1 77 ? -13.120 -14.730 25.520 1.00 88.88 77 MET A CA 1
ATOM 601 C C . MET A 1 77 ? -12.717 -13.967 26.797 1.00 88.88 77 MET A C 1
ATOM 603 O O . MET A 1 77 ? -12.752 -14.532 27.889 1.00 88.88 77 MET A O 1
ATOM 607 N N . MET A 1 78 ? -12.323 -12.693 26.694 1.00 89.81 78 MET A N 1
ATOM 608 C CA . MET A 1 78 ? -11.895 -11.885 27.840 1.00 89.81 78 MET A CA 1
ATOM 609 C C . MET A 1 78 ? -13.073 -11.338 28.659 1.00 89.81 78 MET A C 1
ATOM 611 O O . MET A 1 78 ? -14.128 -10.988 28.127 1.00 89.81 78 MET A O 1
ATOM 615 N N . ALA A 1 79 ? -12.858 -11.160 29.968 1.00 90.06 79 ALA A N 1
ATOM 616 C CA . ALA A 1 79 ? -13.784 -10.431 30.834 1.00 90.06 79 ALA A CA 1
ATOM 617 C C . ALA A 1 79 ? -13.967 -8.960 30.367 1.00 90.06 79 ALA A C 1
ATOM 619 O O . ALA A 1 79 ? -13.081 -8.408 29.707 1.00 90.06 79 ALA A O 1
ATOM 620 N N . PRO A 1 80 ? -15.073 -8.277 30.731 1.00 87.00 80 PRO A N 1
ATOM 621 C CA . PRO A 1 80 ? -15.418 -6.958 30.181 1.00 87.00 80 PRO A CA 1
ATOM 622 C C . PRO A 1 80 ? -14.336 -5.878 30.356 1.00 87.00 80 PRO A C 1
ATOM 624 O O . PRO A 1 80 ? -14.119 -5.077 29.450 1.00 87.00 80 PRO A O 1
ATOM 627 N N . GLY A 1 81 ? -13.635 -5.879 31.496 1.00 90.75 81 GLY A N 1
ATOM 628 C CA . GLY A 1 81 ? -12.546 -4.942 31.801 1.00 90.75 81 GLY A CA 1
ATOM 629 C C . GLY A 1 81 ? -11.338 -5.071 30.859 1.00 90.75 81 GLY A C 1
ATOM 630 O O . GLY A 1 81 ? -11.054 -4.128 30.118 1.00 90.75 81 GLY A O 1
ATOM 631 N N . PRO A 1 82 ? -10.633 -6.222 30.832 1.00 90.19 82 PRO A N 1
ATOM 632 C CA . PRO A 1 82 ? -9.488 -6.421 29.941 1.00 90.19 82 PRO A CA 1
ATOM 633 C C . PRO A 1 82 ? -9.863 -6.328 28.458 1.00 90.19 82 PRO A C 1
ATOM 635 O O . PRO A 1 82 ? -9.070 -5.821 27.669 1.00 90.19 82 PRO A O 1
ATOM 638 N N . ARG A 1 83 ? -11.088 -6.719 28.075 1.00 89.56 83 ARG A N 1
ATOM 639 C CA . ARG A 1 83 ? -11.576 -6.576 26.696 1.00 89.56 83 ARG A CA 1
ATOM 640 C C . ARG A 1 83 ? -11.551 -5.125 26.219 1.00 89.56 83 ARG A C 1
ATOM 642 O O . ARG A 1 83 ? -11.110 -4.853 25.101 1.00 89.56 83 ARG A O 1
ATOM 649 N N . LEU A 1 84 ? -12.015 -4.193 27.055 1.00 90.75 84 LEU A N 1
ATOM 650 C CA . LEU A 1 84 ? -12.001 -2.767 26.732 1.00 90.75 84 LEU A CA 1
ATOM 651 C C . LEU A 1 84 ? -10.565 -2.243 26.617 1.00 90.75 84 LEU A C 1
ATOM 653 O O . LEU A 1 84 ? -10.241 -1.583 25.633 1.00 90.75 84 LEU A O 1
ATOM 657 N N . ALA A 1 85 ? -9.702 -2.585 27.577 1.00 92.56 85 ALA A N 1
ATOM 658 C CA . ALA A 1 85 ? -8.305 -2.152 27.575 1.00 92.56 85 ALA A CA 1
ATOM 659 C C . ALA A 1 85 ? -7.549 -2.628 26.323 1.00 92.56 85 ALA A C 1
ATOM 661 O O . ALA A 1 85 ? -6.879 -1.830 25.673 1.00 92.56 85 ALA A O 1
ATOM 662 N N . VAL A 1 86 ? -7.708 -3.901 25.941 1.00 91.38 86 VAL A N 1
ATOM 663 C CA . VAL A 1 86 ? -7.082 -4.466 24.734 1.00 91.38 86 VAL A CA 1
ATOM 664 C C . VAL A 1 86 ? -7.631 -3.815 23.468 1.00 91.38 86 VAL A C 1
ATOM 666 O O . VAL A 1 86 ? -6.857 -3.479 22.579 1.00 91.38 86 VAL A O 1
ATOM 669 N N . THR A 1 87 ? -8.944 -3.583 23.390 1.00 88.88 87 THR A N 1
ATOM 670 C CA . THR A 1 87 ? -9.552 -2.927 22.220 1.00 88.88 87 THR A CA 1
ATOM 671 C C . THR A 1 87 ? -9.001 -1.512 22.032 1.00 88.88 87 THR A C 1
ATOM 673 O O . THR A 1 87 ? -8.616 -1.147 20.925 1.00 88.88 87 THR A O 1
ATOM 676 N N . ILE A 1 88 ? -8.904 -0.733 23.116 1.00 92.88 88 ILE A N 1
ATOM 677 C CA . ILE A 1 88 ? -8.329 0.619 23.082 1.00 92.88 88 ILE A CA 1
ATOM 678 C C . ILE A 1 88 ? -6.852 0.565 22.689 1.00 92.88 88 ILE A C 1
ATOM 680 O O . ILE A 1 88 ? -6.420 1.346 21.848 1.00 92.88 88 ILE A O 1
ATOM 684 N N . LEU A 1 89 ? -6.082 -0.362 23.266 1.00 93.50 89 LEU A N 1
ATOM 685 C CA . LEU A 1 89 ? -4.667 -0.525 22.944 1.00 93.50 89 LEU A CA 1
ATOM 686 C C . LEU A 1 89 ? -4.460 -0.821 21.455 1.00 93.50 89 LEU A C 1
ATOM 688 O O . LEU A 1 89 ? -3.612 -0.195 20.828 1.00 93.50 89 LEU A O 1
ATOM 692 N N . VAL A 1 90 ? -5.241 -1.742 20.886 1.00 89.50 90 VAL A N 1
ATOM 693 C CA . VAL A 1 90 ? -5.178 -2.075 19.457 1.00 89.50 90 VAL A CA 1
ATOM 694 C C . VAL A 1 90 ? -5.487 -0.849 18.604 1.00 89.50 90 VAL A C 1
ATOM 696 O O . VAL A 1 90 ? -4.725 -0.550 17.691 1.00 89.50 90 VAL A O 1
ATOM 699 N N . GLU A 1 91 ? -6.546 -0.104 18.923 1.00 90.00 91 GLU A N 1
ATOM 700 C CA . GLU A 1 91 ? -6.914 1.094 18.163 1.00 90.00 91 GLU A CA 1
ATOM 701 C C . GLU A 1 91 ? -5.809 2.163 18.221 1.00 90.00 91 GLU A C 1
ATOM 703 O O . GLU A 1 91 ? -5.425 2.726 17.198 1.00 90.00 91 GLU A O 1
ATOM 708 N N . VAL A 1 92 ? -5.230 2.392 19.405 1.00 95.94 92 VAL A N 1
ATOM 709 C CA . VAL A 1 92 ? -4.104 3.320 19.593 1.00 95.94 92 VAL A CA 1
ATOM 710 C C . VAL A 1 92 ? -2.879 2.874 18.797 1.00 95.94 92 VAL A C 1
ATOM 712 O O . VAL A 1 92 ? -2.232 3.710 18.168 1.00 95.94 92 VAL A O 1
ATOM 715 N N . LEU A 1 93 ? -2.564 1.577 18.783 1.00 93.38 93 LEU A N 1
ATOM 716 C CA . LEU A 1 93 ? -1.450 1.037 18.002 1.00 93.38 93 LEU A CA 1
ATOM 717 C C . LEU A 1 93 ? -1.678 1.199 16.497 1.00 93.38 93 LEU A C 1
ATOM 719 O O . LEU A 1 93 ? -0.752 1.581 15.788 1.00 93.38 93 LEU A O 1
ATOM 723 N N . VAL A 1 94 ? -2.898 0.961 16.012 1.00 88.69 94 VAL A N 1
ATOM 724 C CA . VAL A 1 94 ? -3.257 1.145 14.597 1.00 88.69 94 VAL A CA 1
ATOM 725 C C . VAL A 1 94 ? -3.131 2.615 14.194 1.00 88.69 94 VAL A C 1
ATOM 727 O O . VAL A 1 94 ? -2.488 2.922 13.191 1.00 88.69 94 VAL A O 1
ATOM 730 N N . ILE A 1 95 ? -3.680 3.535 14.992 1.00 92.50 95 ILE A N 1
ATOM 731 C CA . ILE A 1 95 ? -3.565 4.980 14.746 1.00 92.50 95 ILE A CA 1
ATOM 732 C C . ILE A 1 95 ? -2.096 5.417 14.791 1.00 92.50 95 ILE A C 1
ATOM 734 O O . ILE A 1 95 ? -1.645 6.138 13.903 1.00 92.50 95 ILE A O 1
ATOM 738 N N . GLY A 1 96 ? -1.339 4.959 15.791 1.00 95.62 96 GLY A N 1
ATOM 739 C CA . GLY A 1 96 ? 0.085 5.260 15.931 1.00 95.62 96 GLY A CA 1
ATOM 740 C C . GLY A 1 96 ? 0.911 4.755 14.749 1.00 95.62 96 GLY A C 1
ATOM 741 O O . GLY A 1 96 ? 1.765 5.480 14.247 1.00 95.62 96 GLY A O 1
ATOM 742 N N . PHE A 1 97 ? 0.616 3.553 14.254 1.00 91.06 97 PHE A N 1
ATOM 743 C CA . PHE A 1 97 ? 1.252 2.989 13.067 1.00 91.06 97 PHE A CA 1
ATOM 744 C C . PHE A 1 97 ? 0.977 3.828 11.814 1.00 91.06 97 PHE A C 1
ATOM 746 O O . PHE A 1 97 ? 1.915 4.180 11.102 1.00 91.06 97 PHE A O 1
ATOM 753 N N . PHE A 1 98 ? -0.279 4.213 11.564 1.00 90.12 98 PHE A N 1
ATOM 754 C CA . PHE A 1 98 ? -0.611 5.067 10.419 1.00 90.12 98 PHE A CA 1
ATOM 755 C C . PHE A 1 98 ? -0.012 6.473 10.532 1.00 90.12 98 PHE A C 1
ATOM 757 O O . PHE A 1 98 ? 0.447 7.017 9.530 1.00 90.12 98 PHE A O 1
ATOM 764 N N . ALA A 1 99 ? 0.033 7.050 11.736 1.00 95.25 99 ALA A N 1
ATOM 765 C CA . ALA A 1 99 ? 0.691 8.332 11.970 1.00 95.25 99 ALA A CA 1
ATOM 766 C C . ALA A 1 99 ? 2.198 8.247 11.685 1.00 95.25 99 ALA A C 1
ATOM 768 O O . ALA A 1 99 ? 2.740 9.105 10.991 1.00 95.25 99 ALA A O 1
ATOM 769 N N . LEU A 1 100 ? 2.860 7.188 12.160 1.00 95.56 100 LEU A N 1
ATOM 770 C CA . LEU A 1 100 ? 4.273 6.937 11.888 1.00 95.56 100 LEU A CA 1
ATOM 771 C C . LEU A 1 100 ? 4.529 6.758 10.389 1.00 95.56 100 LEU A C 1
ATOM 773 O O . LEU A 1 100 ? 5.426 7.404 9.858 1.00 95.56 100 LEU A O 1
ATOM 777 N N . LEU A 1 101 ? 3.723 5.950 9.692 1.00 91.00 101 LEU A N 1
ATOM 778 C CA . LEU A 1 101 ? 3.830 5.796 8.239 1.00 91.00 101 LEU A CA 1
ATOM 779 C C . LEU A 1 101 ? 3.653 7.125 7.501 1.00 91.00 101 LEU A C 1
ATOM 781 O O . LEU A 1 101 ? 4.399 7.396 6.567 1.00 91.00 101 LEU A O 1
ATOM 785 N N . GLY A 1 102 ? 2.704 7.964 7.926 1.00 91.75 102 GLY A N 1
ATOM 786 C CA . GLY A 1 102 ? 2.492 9.285 7.337 1.00 91.75 102 GLY A CA 1
ATOM 787 C C . GLY A 1 102 ? 3.699 10.209 7.511 1.00 91.75 102 GLY A C 1
ATOM 788 O O . GLY A 1 102 ? 4.125 10.847 6.553 1.00 91.75 102 GLY A O 1
ATOM 789 N N . VAL A 1 103 ? 4.287 10.245 8.712 1.00 95.44 103 VAL A N 1
ATOM 790 C CA . VAL A 1 103 ? 5.474 11.068 9.002 1.00 95.44 103 VAL A CA 1
ATOM 791 C C . VAL A 1 103 ? 6.694 10.574 8.230 1.00 95.44 103 VAL A C 1
ATOM 793 O O . VAL A 1 103 ? 7.374 11.372 7.590 1.00 95.44 103 VAL A O 1
ATOM 796 N N . ILE A 1 104 ? 6.965 9.268 8.262 1.00 93.31 104 ILE A N 1
ATOM 797 C CA . ILE A 1 104 ? 8.114 8.688 7.561 1.00 93.31 104 ILE A CA 1
ATOM 798 C C . ILE A 1 104 ? 7.947 8.844 6.051 1.00 93.31 104 ILE A C 1
ATOM 800 O O . ILE A 1 104 ? 8.883 9.268 5.386 1.00 93.31 104 ILE A O 1
ATOM 804 N N . GLY A 1 105 ? 6.755 8.579 5.510 1.00 88.56 105 GLY A N 1
ATOM 805 C CA . GLY A 1 105 ? 6.465 8.782 4.092 1.00 88.56 105 GLY A CA 1
ATOM 806 C C . GLY A 1 105 ? 6.702 10.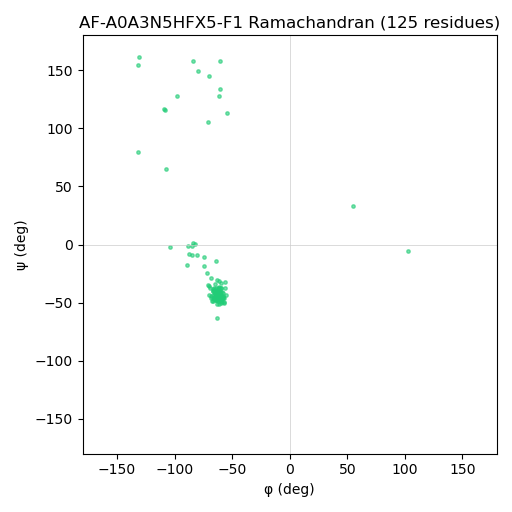227 3.656 1.00 88.56 105 GLY A C 1
ATOM 807 O O . GLY A 1 105 ? 7.318 10.459 2.621 1.00 88.56 105 GLY A O 1
ATOM 808 N N . TRP A 1 106 ? 6.298 11.200 4.477 1.00 90.44 106 TRP A N 1
ATOM 809 C CA . TRP A 1 106 ? 6.563 12.613 4.208 1.00 90.44 106 TRP A CA 1
ATOM 810 C C . TRP A 1 106 ? 8.063 12.938 4.173 1.00 90.44 106 TRP A C 1
ATOM 812 O O . TRP A 1 106 ? 8.535 13.571 3.234 1.00 90.44 106 TRP A O 1
ATOM 822 N N . GLN A 1 107 ? 8.828 12.464 5.160 1.00 91.50 107 GLN A N 1
ATOM 823 C CA . GLN A 1 107 ? 10.283 12.664 5.209 1.00 91.50 107 GLN A CA 1
ATOM 824 C C . GLN A 1 107 ? 10.992 12.018 4.015 1.00 91.50 107 GLN A C 1
ATOM 826 O O . GLN A 1 107 ? 11.916 12.589 3.446 1.00 91.50 107 GLN A O 1
ATOM 831 N N . VAL A 1 108 ? 10.542 10.829 3.620 1.00 88.31 108 VAL A N 1
ATOM 832 C CA . VAL A 1 108 ? 11.062 10.091 2.468 1.00 88.31 108 VAL A CA 1
ATOM 833 C C . VAL A 1 108 ? 10.833 10.887 1.177 1.00 88.31 108 VAL A C 1
ATOM 835 O O . VAL A 1 108 ? 11.768 11.041 0.399 1.00 88.31 108 VAL A O 1
ATOM 838 N N . LEU A 1 109 ? 9.658 11.493 0.976 1.00 86.81 109 LEU A N 1
ATOM 839 C CA . LEU A 1 109 ? 9.399 12.330 -0.206 1.00 86.81 109 LEU A CA 1
ATOM 840 C C . LEU A 1 109 ? 10.355 13.526 -0.325 1.00 86.81 109 LEU A C 1
ATOM 842 O O . LEU A 1 109 ? 10.767 13.862 -1.432 1.00 86.81 109 LEU A O 1
ATOM 846 N N . GLU A 1 110 ? 10.733 14.153 0.792 1.00 85.94 110 GLU A N 1
ATOM 847 C CA . GLU A 1 110 ? 11.706 15.255 0.792 1.00 85.94 110 GLU A CA 1
ATOM 848 C C . GLU A 1 110 ? 13.110 14.782 0.393 1.00 85.94 110 GLU A C 1
ATOM 850 O O . GLU A 1 110 ? 13.810 15.475 -0.344 1.00 85.94 110 GLU A O 1
ATOM 855 N N . VAL A 1 111 ? 13.510 13.590 0.844 1.00 86.25 111 VAL A N 1
ATOM 856 C CA . VAL A 1 111 ? 14.819 12.997 0.530 1.00 86.25 111 VAL A CA 1
ATOM 857 C C . VAL A 1 111 ? 14.902 12.570 -0.936 1.00 86.25 111 VAL A C 1
ATOM 859 O O . VAL A 1 111 ? 15.898 12.846 -1.596 1.00 86.25 111 VAL A O 1
ATOM 862 N N . LEU A 1 112 ? 13.850 11.938 -1.459 1.00 84.88 112 LEU A N 1
ATOM 863 C CA . LEU A 1 112 ? 13.802 11.418 -2.830 1.00 84.88 112 LEU A CA 1
ATOM 864 C C . LEU A 1 112 ? 13.409 12.474 -3.879 1.00 84.88 112 LEU A C 1
ATOM 866 O O . LEU A 1 112 ? 13.322 12.158 -5.064 1.00 84.88 112 LEU A O 1
ATOM 870 N N . ALA A 1 113 ? 13.177 13.730 -3.482 1.00 78.88 113 ALA A N 1
ATOM 871 C CA . ALA A 1 113 ? 12.649 14.776 -4.361 1.00 78.88 113 ALA A CA 1
ATOM 872 C C . ALA A 1 113 ? 13.488 15.007 -5.633 1.00 78.88 113 ALA A C 1
ATOM 874 O O . ALA A 1 113 ? 12.938 15.359 -6.677 1.00 78.88 113 ALA A O 1
ATOM 875 N N . THR A 1 114 ? 14.806 14.812 -5.550 1.00 80.31 114 THR A N 1
ATOM 876 C CA . THR A 1 114 ? 15.758 14.999 -6.658 1.00 80.31 114 THR A CA 1
ATOM 877 C C . THR A 1 114 ? 16.245 13.702 -7.298 1.00 80.31 114 THR A C 1
ATOM 879 O O . THR A 1 114 ? 17.007 13.762 -8.262 1.00 80.31 114 THR A O 1
ATOM 882 N N . ASP A 1 115 ? 15.823 12.547 -6.787 1.00 82.81 115 ASP A N 1
ATOM 883 C CA . ASP A 1 115 ? 16.295 11.256 -7.272 1.00 82.81 115 ASP A CA 1
ATOM 884 C C . ASP A 1 115 ? 15.498 10.788 -8.502 1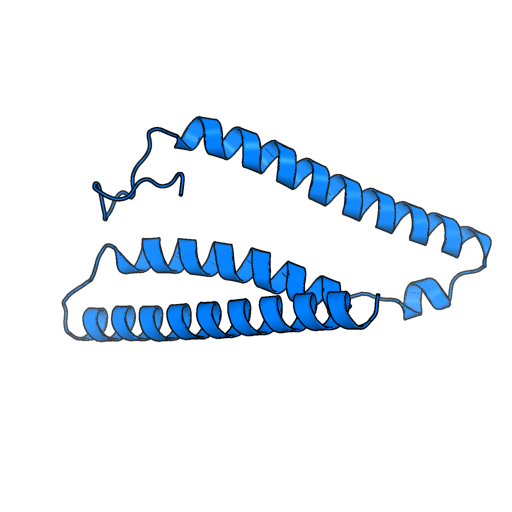.00 82.81 115 ASP A C 1
ATOM 886 O O . ASP A 1 115 ? 14.354 11.185 -8.752 1.00 82.81 115 ASP A O 1
ATOM 890 N N . THR A 1 116 ? 16.111 9.903 -9.285 1.00 83.69 116 THR A N 1
ATOM 891 C CA . THR A 1 116 ? 15.504 9.255 -10.459 1.00 83.69 116 THR A CA 1
ATOM 892 C C . THR A 1 116 ? 15.738 7.755 -10.400 1.00 83.69 116 THR A C 1
ATOM 894 O O . THR A 1 116 ? 16.608 7.281 -9.666 1.00 83.69 116 THR A O 1
ATOM 897 N N . LEU A 1 117 ? 14.943 7.002 -11.156 1.00 81.38 117 LEU A N 1
ATOM 898 C CA . LEU A 1 117 ? 15.134 5.565 -11.286 1.00 81.38 117 LEU A CA 1
ATOM 899 C C . LEU A 1 117 ? 16.515 5.259 -11.872 1.00 81.38 117 LEU A C 1
ATOM 901 O O . LEU A 1 117 ? 16.927 5.861 -12.866 1.00 81.38 117 LEU A O 1
ATOM 905 N N . VAL A 1 118 ? 17.221 4.299 -11.270 1.00 83.50 118 VAL A N 1
ATOM 906 C CA . VAL A 1 118 ? 18.589 3.946 -11.679 1.00 83.50 118 VAL A CA 1
ATOM 907 C C . VAL A 1 118 ? 18.585 3.396 -13.106 1.00 83.50 118 VAL A C 1
ATOM 909 O O . VAL A 1 118 ? 19.470 3.718 -13.900 1.00 83.50 118 VAL A O 1
ATOM 912 N N . SER A 1 119 ? 17.558 2.624 -13.458 1.00 82.38 119 SER A N 1
ATOM 913 C CA . SER A 1 119 ? 17.400 2.032 -14.787 1.00 82.38 119 SER A CA 1
ATOM 914 C C . SER A 1 119 ? 16.642 2.929 -15.772 1.00 82.38 119 SER A C 1
ATOM 916 O O . SER A 1 119 ? 16.740 2.722 -16.983 1.00 82.38 119 SER A O 1
ATOM 918 N N . LEU A 1 120 ? 15.907 3.935 -15.280 1.00 80.56 120 LEU A N 1
ATOM 919 C CA . LEU A 1 120 ? 15.137 4.901 -16.077 1.00 80.56 120 LEU A CA 1
ATOM 920 C C . LEU A 1 120 ? 15.420 6.346 -15.617 1.00 80.56 120 LEU A C 1
ATOM 922 O O . LEU A 1 120 ? 14.580 6.959 -14.960 1.00 80.56 120 LEU A O 1
ATOM 926 N N . PRO A 1 121 ? 16.551 6.953 -16.026 1.00 80.38 121 PRO A N 1
ATOM 927 C CA . PRO A 1 121 ? 16.987 8.260 -15.516 1.00 80.38 121 PRO A CA 1
ATOM 928 C C . PRO A 1 121 ? 16.044 9.429 -15.843 1.00 80.38 121 PRO A C 1
ATOM 930 O O . PRO A 1 121 ? 16.178 10.518 -15.297 1.00 80.38 121 PRO A O 1
ATOM 933 N N . SER A 1 122 ? 15.109 9.237 -16.777 1.00 80.88 122 SER A N 1
ATOM 934 C CA . SER A 1 122 ? 14.084 10.222 -17.130 1.00 80.88 122 SER A CA 1
ATOM 935 C C . SER A 1 122 ? 12.846 10.177 -16.227 1.00 80.88 122 SER A C 1
ATOM 937 O O . SER A 1 122 ? 11.995 11.058 -16.344 1.00 80.88 122 SER A O 1
ATOM 939 N N . VAL A 1 123 ? 12.726 9.174 -15.350 1.00 80.31 123 VAL A N 1
ATOM 940 C CA . VAL A 1 123 ? 11.581 8.975 -14.454 1.00 80.31 123 VAL A CA 1
ATOM 941 C C . VAL A 1 123 ? 12.000 9.306 -13.015 1.00 80.31 123 VAL A C 1
ATOM 943 O O . VAL A 1 123 ? 12.863 8.617 -12.462 1.00 80.31 123 VAL A O 1
ATOM 946 N N . PRO A 1 124 ? 11.422 10.348 -12.388 1.00 80.12 124 PRO A N 1
ATOM 947 C CA . PRO A 1 124 ? 11.678 10.658 -10.984 1.00 80.12 124 PRO A CA 1
ATOM 948 C C . PRO A 1 124 ? 11.048 9.608 -10.065 1.00 80.12 124 PRO A C 1
ATOM 950 O O . PRO A 1 124 ? 9.954 9.123 -10.340 1.00 80.12 124 PRO A O 1
ATOM 953 N N . VAL A 1 125 ? 11.703 9.301 -8.946 1.00 77.44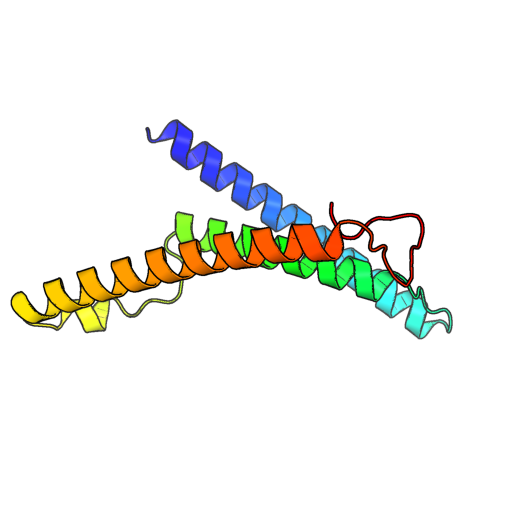 125 VAL A N 1
ATOM 954 C CA . VAL A 1 125 ? 11.184 8.366 -7.920 1.00 77.44 125 VAL A CA 1
ATOM 955 C C . VAL A 1 125 ? 10.163 9.002 -6.973 1.00 77.44 125 VAL A C 1
ATOM 957 O O . VAL A 1 125 ? 9.553 8.316 -6.159 1.00 77.44 125 VAL A O 1
ATOM 960 N N . SER A 1 126 ? 9.993 10.320 -7.054 1.00 69.38 126 SER A N 1
ATOM 961 C CA . SER A 1 126 ? 9.102 11.104 -6.199 1.00 69.38 126 SER A CA 1
ATOM 962 C C . SER A 1 126 ? 7.628 11.102 -6.644 1.00 69.38 126 SER A C 1
ATOM 964 O O . SER A 1 126 ? 6.813 11.732 -5.965 1.00 69.38 126 SER A O 1
ATOM 966 N N . PHE A 1 127 ? 7.274 10.403 -7.735 1.00 56.91 127 PHE A N 1
ATOM 967 C CA . PHE A 1 127 ? 5.914 10.323 -8.299 1.00 56.91 127 PHE A CA 1
ATOM 968 C C . PHE A 1 127 ? 5.379 8.891 -8.400 1.00 56.91 127 PHE A C 1
ATOM 970 O O . PHE A 1 127 ? 6.152 7.986 -8.783 1.00 56.91 127 PHE A O 1
#

Solvent-accessible surface area (backbone atoms only — not comparable to full-atom values): 7069 Å² total; per-residue (Å²): 110,72,67,59,53,51,49,52,52,50,50,37,50,52,51,34,52,49,40,51,49,50,41,51,51,51,52,50,51,47,50,55,39,47,74,75,72,48,71,70,74,45,46,62,58,53,45,51,53,43,48,51,52,34,50,56,44,41,49,51,40,28,56,77,69,65,62,59,93,70,67,64,64,67,50,66,73,44,58,76,67,63,33,51,54,50,53,52,50,52,50,52,51,54,53,50,49,55,50,50,51,51,53,52,52,51,54,48,46,66,70,33,60,85,41,49,36,91,69,43,74,91,42,56,65,63,111

Nearest PDB structures (foldseek):
  6he3-assembly1_A  TM=5.966E-01  e=4.912E+00  Pseudomonas aeruginosa